Protein AF-A0AB37HZP4-F1 (afdb_monomer_lite)

Foldseek 3Di:
DDDDDDDDDDDDPDDDDDDDDDDDDDDEQPPPDQLDDDDDDLVSLPDDYDDPDDQEAEEEADVVLSVVLSVPAGNQFDHYHHCVFARDPSNVSVQVVNPQRAYAYFYALDPRRVVRLVVSVVRHVRYDHHVAPPNDHHGCVNCSVVSSVVGRHDPPDD

Structure (mmCIF, N/CA/C/O backbone):
data_AF-A0AB37HZP4-F1
#
_entry.id   AF-A0AB37HZP4-F1
#
loop_
_atom_site.group_PDB
_atom_site.id
_atom_site.type_symbol
_atom_site.label_atom_id
_atom_site.label_alt_id
_atom_site.label_comp_id
_atom_site.label_asym_id
_atom_site.label_entity_id
_atom_site.label_seq_id
_atom_site.pdbx_PDB_ins_code
_atom_site.Cartn_x
_atom_site.Cartn_y
_atom_site.Cartn_z
_atom_site.occupancy
_atom_site.B_iso_or_equiv
_atom_site.auth_seq_id
_atom_site.auth_comp_id
_atom_site.auth_asym_id
_atom_site.auth_atom_id
_atom_site.pdbx_PDB_model_num
ATOM 1 N N . MET A 1 1 ? 12.663 61.868 35.583 1.00 39.78 1 MET A N 1
ATOM 2 C CA . MET A 1 1 ? 11.982 62.161 34.302 1.00 39.78 1 MET A CA 1
ATOM 3 C C . MET A 1 1 ? 12.905 61.727 33.173 1.00 39.78 1 MET A C 1
ATOM 5 O O . MET A 1 1 ? 14.015 62.234 33.149 1.00 39.78 1 MET A O 1
ATOM 9 N N . GLY A 1 2 ? 12.449 60.804 32.311 1.00 39.12 2 GLY A N 1
ATOM 10 C CA . GLY A 1 2 ? 13.153 60.272 31.120 1.00 39.12 2 GLY A CA 1
ATOM 11 C C . GLY A 1 2 ? 14.253 59.260 31.469 1.00 39.12 2 GLY A C 1
ATOM 12 O O . GLY A 1 2 ? 15.090 59.567 32.303 1.00 39.12 2 GLY A O 1
ATOM 13 N N . GLY A 1 3 ? 14.280 58.007 30.998 1.00 36.03 3 GLY A N 1
ATOM 14 C CA . GLY A 1 3 ? 13.985 57.472 29.656 1.00 36.03 3 GLY A CA 1
ATOM 15 C C . GLY A 1 3 ? 15.336 57.090 29.024 1.00 36.03 3 GLY A C 1
ATOM 16 O O . GLY A 1 3 ? 16.070 57.981 28.626 1.00 36.03 3 GLY A O 1
ATOM 17 N N . ALA A 1 4 ? 15.871 55.887 29.265 1.00 39.53 4 ALA A N 1
ATOM 18 C CA . ALA A 1 4 ? 15.692 54.643 28.495 1.00 39.53 4 ALA A CA 1
ATOM 19 C C . ALA A 1 4 ? 16.164 54.730 27.030 1.00 39.53 4 ALA A C 1
ATOM 21 O O . ALA A 1 4 ? 15.525 55.403 26.232 1.00 39.53 4 ALA A O 1
ATOM 22 N N . ALA A 1 5 ? 17.240 54.004 26.693 1.00 40.06 5 ALA A N 1
ATOM 23 C CA . ALA A 1 5 ? 17.273 52.943 25.671 1.00 40.06 5 ALA A CA 1
ATOM 24 C C . ALA A 1 5 ? 18.732 52.601 25.310 1.00 40.06 5 ALA A C 1
ATOM 26 O O . ALA A 1 5 ? 19.486 53.446 24.832 1.00 40.06 5 ALA A O 1
ATOM 27 N N . GLY A 1 6 ? 19.120 51.355 25.593 1.00 41.31 6 GLY A N 1
ATOM 28 C CA . GLY A 1 6 ? 20.342 50.727 25.094 1.00 41.31 6 GLY A CA 1
ATOM 29 C C . GLY A 1 6 ? 20.197 50.271 23.636 1.00 41.31 6 GLY A C 1
ATOM 30 O O . GLY A 1 6 ? 19.135 50.452 23.041 1.00 41.31 6 GLY A O 1
ATOM 31 N N . PRO A 1 7 ? 21.273 49.715 23.059 1.00 40.91 7 PRO A N 1
ATOM 32 C CA . PRO A 1 7 ? 21.528 49.762 21.632 1.00 40.91 7 PRO A CA 1
ATOM 33 C C . PRO A 1 7 ? 20.689 48.793 20.806 1.00 40.91 7 PRO A C 1
ATOM 35 O O . PRO A 1 7 ? 20.292 47.705 21.219 1.00 40.91 7 PRO A O 1
ATOM 38 N N . GLU A 1 8 ? 20.500 49.260 19.586 1.00 39.28 8 GLU A N 1
ATOM 39 C CA . GLU A 1 8 ? 19.861 48.649 18.448 1.00 39.28 8 GLU A CA 1
ATOM 40 C C . GLU A 1 8 ? 20.734 47.564 17.776 1.00 39.28 8 GLU A C 1
ATOM 42 O O . GLU A 1 8 ? 21.909 47.778 17.492 1.00 39.28 8 GLU A O 1
ATOM 47 N N . GLN A 1 9 ? 20.060 46.457 17.434 1.00 40.16 9 GLN A N 1
ATOM 48 C CA . GLN A 1 9 ? 20.177 45.670 16.192 1.00 40.16 9 GLN A CA 1
ATOM 49 C C . GLN A 1 9 ? 21.164 44.489 16.127 1.00 40.16 9 GLN A C 1
ATOM 51 O O . GLN A 1 9 ? 22.378 44.617 16.000 1.00 40.16 9 GLN A O 1
ATOM 56 N N . GLY A 1 10 ? 20.545 43.310 16.033 1.00 30.97 10 GLY A N 1
ATOM 57 C CA . GLY A 1 10 ? 21.068 42.083 15.444 1.00 30.97 10 GLY A CA 1
ATOM 58 C C . GLY A 1 10 ? 19.891 41.143 15.184 1.00 30.97 10 GLY A C 1
ATOM 59 O O . GLY A 1 10 ? 19.671 40.208 15.947 1.00 30.97 10 GLY A O 1
ATOM 60 N N . ILE A 1 11 ? 19.060 41.441 14.177 1.00 37.03 11 ILE A N 1
ATOM 61 C CA . ILE A 1 11 ? 17.905 40.601 13.823 1.00 37.03 11 ILE A CA 1
ATOM 62 C C . ILE A 1 11 ? 18.435 39.372 13.075 1.00 37.03 11 ILE A C 1
ATOM 64 O O . ILE A 1 11 ? 18.742 39.429 11.885 1.00 37.03 11 ILE A O 1
ATOM 68 N N . ALA A 1 12 ? 18.584 38.271 13.811 1.00 37.41 12 ALA A N 1
ATOM 69 C CA . ALA A 1 12 ? 18.769 36.938 13.257 1.00 37.41 12 ALA A CA 1
ATOM 70 C C . ALA A 1 12 ? 17.563 36.574 12.371 1.00 37.41 12 ALA A C 1
ATOM 72 O O . ALA A 1 12 ? 16.430 36.950 12.679 1.00 37.41 12 ALA A O 1
ATOM 73 N N . GLY A 1 13 ? 17.820 35.876 11.260 1.00 35.56 13 GLY A N 1
ATOM 74 C CA . GLY A 1 13 ? 16.800 35.484 10.282 1.00 35.56 13 GLY A CA 1
ATOM 75 C C . GLY A 1 13 ? 15.631 34.709 10.904 1.00 35.56 13 GLY A C 1
ATOM 76 O O . GLY A 1 13 ? 15.767 34.187 12.014 1.00 35.56 13 GLY A O 1
ATOM 77 N N . PRO A 1 14 ? 14.476 34.620 10.220 1.00 31.48 14 PRO A N 1
ATOM 78 C CA . PRO A 1 14 ? 13.329 33.907 10.758 1.00 31.48 14 PRO A CA 1
ATOM 79 C C . PRO A 1 14 ? 13.706 32.442 10.985 1.00 31.48 14 PRO A C 1
ATOM 81 O O . PRO A 1 14 ? 13.938 31.677 10.049 1.00 31.48 14 PRO A O 1
ATOM 84 N N . ALA A 1 15 ? 13.803 32.083 12.263 1.00 31.89 15 ALA A N 1
ATOM 85 C CA . ALA A 1 15 ? 13.869 30.714 12.723 1.00 31.89 15 ALA A CA 1
ATOM 86 C C . ALA A 1 15 ? 12.641 29.967 12.189 1.00 31.89 15 ALA A C 1
ATOM 88 O O . ALA A 1 15 ? 11.518 30.470 12.272 1.00 31.89 15 ALA A O 1
ATOM 89 N N . ALA A 1 16 ? 12.863 28.778 11.631 1.00 28.06 16 ALA A N 1
ATOM 90 C CA . ALA A 1 16 ? 11.791 27.858 11.292 1.00 28.06 16 ALA A CA 1
ATOM 91 C C . ALA A 1 16 ? 10.910 27.650 12.534 1.00 28.06 16 ALA A C 1
ATOM 93 O O . ALA A 1 16 ? 11.389 27.221 13.585 1.00 28.06 16 ALA A O 1
ATOM 94 N N . VAL A 1 17 ? 9.636 28.019 12.421 1.00 26.88 17 VAL A N 1
ATOM 95 C CA . VAL A 1 17 ? 8.657 27.870 13.498 1.00 26.88 17 VAL A CA 1
ATOM 96 C C . VAL A 1 17 ? 8.271 26.387 13.571 1.00 26.88 17 VAL A C 1
ATOM 98 O O . VAL A 1 17 ? 7.926 25.818 12.533 1.00 26.88 17 VAL A O 1
ATOM 101 N N . PRO A 1 18 ? 8.334 25.725 14.740 1.00 29.58 18 PRO A N 1
ATOM 102 C CA . PRO A 1 18 ? 7.872 24.349 14.863 1.00 29.58 18 PRO A CA 1
ATOM 103 C C . PRO A 1 18 ? 6.347 24.315 14.711 1.00 29.58 18 PRO A C 1
ATOM 105 O O . PRO A 1 18 ? 5.630 25.050 15.386 1.00 29.58 18 PRO A O 1
ATOM 108 N N . VAL A 1 19 ? 5.845 23.464 13.816 1.00 28.34 19 VAL A N 1
ATOM 109 C CA . VAL A 1 19 ? 4.409 23.179 13.720 1.00 28.34 19 VAL A CA 1
ATOM 110 C C . VAL A 1 19 ? 4.001 22.284 14.893 1.00 28.34 19 VAL A C 1
ATOM 112 O O . VAL A 1 19 ? 4.290 21.089 14.920 1.00 28.34 19 VAL A O 1
ATOM 115 N N . GLU A 1 20 ? 3.359 22.876 15.898 1.00 30.42 20 GLU A N 1
ATOM 116 C CA . GLU A 1 20 ? 2.705 22.160 16.996 1.00 30.42 20 GLU A CA 1
ATOM 117 C C . GLU A 1 20 ? 1.325 21.657 16.535 1.00 30.42 20 GLU A C 1
ATOM 119 O O . GLU A 1 20 ? 0.475 22.451 16.136 1.00 30.42 20 GLU A O 1
ATOM 124 N N . PHE A 1 21 ? 1.075 20.343 16.594 1.00 32.38 21 PHE A N 1
ATOM 125 C CA . PHE A 1 21 ? -0.267 19.778 16.398 1.00 32.38 21 PHE A CA 1
ATOM 126 C C . PHE A 1 21 ? -0.965 19.566 17.751 1.00 32.38 21 PHE A C 1
ATOM 128 O O . PHE A 1 21 ? -0.454 18.881 18.639 1.00 32.38 21 PHE A O 1
ATOM 135 N N . LEU A 1 22 ? -2.140 20.188 17.873 1.00 27.42 22 LEU A N 1
ATOM 136 C CA . LEU A 1 22 ? -3.018 20.270 19.042 1.00 27.42 22 LEU A CA 1
ATOM 137 C C . LEU A 1 22 ? -3.610 18.902 19.454 1.00 27.42 22 LEU A C 1
ATOM 139 O O . LEU A 1 22 ? -4.022 18.110 18.609 1.00 27.42 22 LEU A O 1
ATOM 143 N N . LEU A 1 23 ? -3.685 18.661 20.769 1.00 29.05 23 LEU A N 1
ATOM 144 C CA . LEU A 1 23 ? -4.390 17.551 21.425 1.00 29.05 23 LEU A CA 1
ATOM 145 C C . LEU A 1 23 ? -5.861 17.922 21.687 1.00 29.05 23 LEU A C 1
ATOM 147 O O . LEU A 1 23 ? -6.106 18.854 22.445 1.00 29.05 23 LEU A O 1
ATOM 151 N N . ASP A 1 24 ? -6.806 17.134 21.168 1.00 26.47 24 ASP A N 1
ATOM 152 C CA . ASP A 1 24 ? -8.080 16.841 21.841 1.00 26.47 24 ASP A CA 1
ATOM 153 C C . ASP A 1 24 ? -8.616 15.471 21.379 1.00 26.47 24 ASP A C 1
ATOM 155 O O . ASP A 1 24 ? -8.406 15.061 20.236 1.00 26.47 24 ASP A O 1
ATOM 159 N N . ALA A 1 25 ? -9.211 14.710 22.295 1.00 28.58 25 ALA A N 1
ATOM 160 C CA . ALA A 1 25 ? -9.415 13.268 22.173 1.00 28.58 25 ALA A CA 1
ATOM 161 C C . ALA A 1 25 ? -10.857 12.882 21.790 1.00 28.58 25 ALA A C 1
ATOM 163 O O . ALA A 1 25 ? -11.775 13.050 22.585 1.00 28.58 25 ALA A O 1
ATOM 164 N N . ALA A 1 26 ? -11.027 12.243 20.627 1.00 28.20 26 ALA A N 1
ATOM 165 C CA . ALA A 1 26 ? -12.031 11.203 20.361 1.00 28.20 26 ALA A CA 1
ATOM 166 C C . ALA A 1 26 ? -11.552 10.329 19.175 1.00 28.20 26 ALA A C 1
ATOM 168 O O . ALA A 1 26 ? -10.897 10.851 18.272 1.00 28.20 26 ALA A O 1
ATOM 169 N N . PRO A 1 27 ? -11.810 9.008 19.175 1.00 34.81 27 PRO A N 1
ATOM 170 C CA . PRO A 1 27 ? -11.102 8.040 18.348 1.00 34.81 27 PRO A CA 1
ATOM 171 C C . PRO A 1 27 ? -11.698 7.997 16.936 1.00 34.81 27 PRO A C 1
ATOM 173 O O . PRO A 1 27 ? -12.606 7.228 16.642 1.00 34.81 27 PRO A O 1
ATOM 176 N N . ALA A 1 28 ? -11.210 8.864 16.062 1.00 37.25 28 ALA A N 1
ATOM 177 C CA . ALA A 1 28 ? -11.383 8.737 14.627 1.00 37.25 28 ALA A CA 1
ATOM 178 C C . ALA A 1 28 ? -10.003 8.938 14.013 1.00 37.25 28 ALA A C 1
ATOM 180 O O . ALA A 1 28 ? -9.289 9.862 14.410 1.00 37.25 28 ALA A O 1
ATOM 181 N N . LEU A 1 29 ? -9.624 8.053 13.086 1.00 45.78 29 LEU A N 1
ATOM 182 C CA . LEU A 1 29 ? -8.464 8.221 12.215 1.00 45.78 29 LEU A CA 1
ATOM 183 C C . LEU A 1 29 ? -8.330 9.709 11.869 1.00 45.78 29 LEU A C 1
ATOM 185 O O . LEU A 1 29 ? -9.326 10.305 11.456 1.00 45.78 29 LEU A O 1
ATOM 189 N N . VAL A 1 30 ? -7.150 10.291 12.129 1.00 48.84 30 VAL A N 1
ATOM 190 C CA . VAL A 1 30 ? -6.783 11.688 11.837 1.00 48.84 30 VAL A CA 1
ATOM 191 C C . VAL A 1 30 ? -7.626 12.184 10.670 1.00 48.84 30 VAL A C 1
ATOM 193 O O . VAL A 1 30 ? -7.465 11.671 9.564 1.00 48.84 30 VAL A O 1
ATOM 196 N N . ARG A 1 31 ? -8.586 13.087 10.917 1.00 53.34 31 ARG A N 1
ATOM 197 C CA . ARG A 1 31 ? -9.479 13.582 9.864 1.00 53.34 31 ARG A CA 1
ATOM 198 C C . ARG A 1 31 ? -8.636 14.471 8.949 1.00 53.34 31 ARG A C 1
ATOM 200 O O . ARG A 1 31 ? -8.585 15.683 9.128 1.00 53.34 31 ARG A O 1
ATOM 207 N N . GLY A 1 32 ? -7.897 13.829 8.047 1.00 60.84 32 GLY A N 1
ATOM 208 C CA . GLY A 1 32 ? -7.155 14.466 6.978 1.00 60.84 32 GLY A CA 1
ATOM 209 C C . GLY A 1 32 ? -8.096 15.285 6.110 1.00 60.84 32 GLY A C 1
ATOM 210 O O . GLY A 1 32 ? -9.324 15.154 6.187 1.00 60.84 32 GLY A O 1
ATOM 211 N N . VAL A 1 33 ? -7.518 16.146 5.281 1.00 71.62 33 VAL A N 1
ATOM 212 C CA . VAL A 1 33 ? -8.296 16.806 4.235 1.00 71.62 33 VAL A CA 1
ATOM 213 C C . VAL A 1 33 ? -8.838 15.702 3.315 1.00 71.62 33 VAL A C 1
ATOM 215 O O . VAL A 1 33 ? -8.060 14.844 2.900 1.00 71.62 33 VAL A O 1
ATOM 218 N N . PRO A 1 34 ? -10.155 15.646 3.042 1.00 75.94 34 PRO A N 1
ATOM 219 C CA . PRO A 1 34 ? -10.713 14.614 2.178 1.00 75.94 34 PRO A CA 1
ATOM 220 C C . PRO A 1 34 ? -9.981 14.559 0.836 1.00 75.94 34 PRO A C 1
ATOM 222 O O . PRO A 1 34 ? -9.905 15.563 0.136 1.00 75.94 34 PRO A O 1
ATOM 225 N N . GLY A 1 35 ? -9.466 13.380 0.489 1.00 80.00 35 GLY A N 1
ATOM 226 C CA . GLY A 1 35 ? -8.698 13.164 -0.735 1.00 80.00 35 GLY A CA 1
ATOM 227 C C . GLY A 1 35 ? -7.195 13.397 -0.631 1.00 80.00 35 GLY A C 1
ATOM 228 O O . GLY A 1 35 ? -6.494 13.033 -1.564 1.00 80.00 35 GLY A O 1
ATOM 229 N N . GLU A 1 36 ? -6.698 13.923 0.489 1.00 84.81 36 GLU A N 1
ATOM 230 C CA . GLU A 1 36 ? -5.269 14.154 0.697 1.00 84.81 36 GLU A CA 1
ATOM 231 C C . GLU A 1 36 ? -4.619 13.016 1.501 1.00 84.81 36 GLU A C 1
ATOM 233 O O . GLU A 1 36 ? -5.165 12.595 2.533 1.00 84.81 36 GLU A O 1
ATOM 238 N N . PRO A 1 37 ? -3.433 12.530 1.092 1.00 87.94 37 PRO A N 1
ATOM 239 C CA . PRO A 1 37 ? -2.670 11.564 1.867 1.00 87.94 37 PRO A CA 1
ATOM 240 C C . PRO A 1 37 ? -2.277 12.099 3.249 1.00 87.94 37 PRO A C 1
ATOM 242 O O . PRO A 1 37 ? -1.902 13.259 3.415 1.00 87.94 37 PRO A O 1
ATOM 245 N N . VAL A 1 38 ? -2.291 11.223 4.256 1.00 88.19 38 VAL A N 1
ATOM 246 C CA . VAL A 1 38 ? -1.836 11.545 5.617 1.00 88.19 38 VAL A CA 1
ATOM 247 C C . VAL A 1 38 ? -0.741 10.577 6.034 1.00 88.19 38 VAL A C 1
ATOM 249 O O . VAL A 1 38 ? -0.919 9.360 5.992 1.00 88.19 38 VAL A O 1
ATOM 252 N N . TRP A 1 39 ? 0.381 11.116 6.511 1.00 87.69 39 TRP A N 1
ATOM 253 C CA . TRP A 1 39 ? 1.431 10.299 7.105 1.00 87.69 39 TRP A CA 1
ATOM 254 C C . TRP A 1 39 ? 1.018 9.819 8.499 1.00 87.69 39 TRP A C 1
ATOM 256 O O . TRP A 1 39 ? 0.829 10.616 9.424 1.00 87.69 39 TRP A O 1
ATOM 266 N N . LEU A 1 40 ? 0.906 8.503 8.674 1.00 86.50 40 LEU A N 1
ATOM 267 C CA . LEU A 1 40 ? 0.540 7.900 9.951 1.00 86.50 40 LEU A CA 1
ATOM 268 C C . LEU A 1 40 ? 1.783 7.446 10.714 1.00 86.50 40 LEU A C 1
ATOM 270 O O . LEU A 1 40 ? 2.620 6.694 10.221 1.00 86.50 40 LEU A O 1
ATOM 274 N N . THR A 1 41 ? 1.879 7.874 11.969 1.00 88.25 41 THR A N 1
ATOM 275 C CA . THR A 1 41 ? 2.847 7.324 12.921 1.00 88.25 41 THR A CA 1
ATOM 276 C C . THR A 1 41 ? 2.186 6.218 13.736 1.00 88.25 41 THR A C 1
ATOM 278 O O . THR A 1 41 ? 0.963 6.170 13.850 1.00 88.25 41 THR A O 1
ATOM 281 N N . LEU A 1 42 ? 2.968 5.375 14.415 1.00 88.25 42 LEU A N 1
ATOM 282 C CA . LEU A 1 42 ? 2.393 4.392 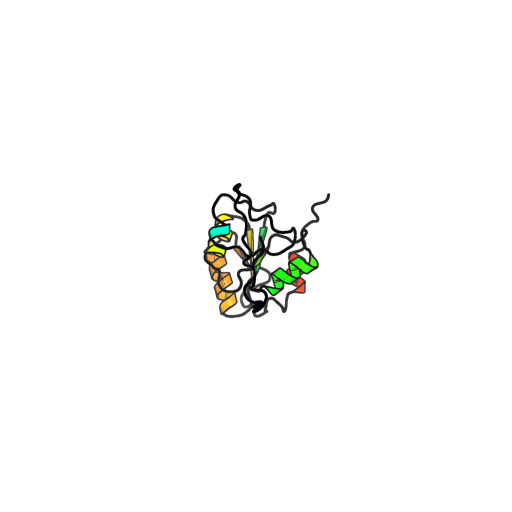15.343 1.00 88.25 42 LEU A CA 1
ATOM 283 C C . LEU A 1 42 ? 1.564 5.065 16.456 1.00 88.25 42 LEU A C 1
ATOM 285 O O . LEU A 1 42 ? 0.565 4.522 16.913 1.00 88.25 42 LEU A O 1
ATOM 289 N N . ARG A 1 43 ? 1.950 6.278 16.881 1.00 86.75 43 ARG A N 1
ATOM 290 C CA . ARG A 1 43 ? 1.177 7.064 17.851 1.00 86.75 43 ARG A CA 1
ATOM 291 C C . ARG A 1 43 ? -0.182 7.494 17.285 1.00 86.75 43 ARG A C 1
ATOM 293 O O . ARG A 1 43 ? -1.124 7.576 18.066 1.00 86.75 43 ARG A O 1
ATOM 300 N N . SER A 1 44 ? -0.282 7.727 15.975 1.00 82.50 44 SER A N 1
ATOM 301 C CA . SER A 1 44 ? -1.530 8.088 15.285 1.00 82.50 44 SER A CA 1
ATOM 302 C C . SER A 1 44 ? -2.577 6.967 15.323 1.00 82.50 44 SER A C 1
ATOM 304 O O . SER A 1 44 ? -3.755 7.246 15.151 1.00 82.50 44 SER A O 1
ATOM 306 N N . LEU A 1 45 ? -2.154 5.721 15.568 1.00 84.06 45 LEU A N 1
ATOM 307 C CA . LEU A 1 45 ? -3.011 4.529 15.606 1.00 84.06 45 LEU A CA 1
ATOM 308 C C . LEU A 1 45 ? -3.413 4.113 17.030 1.00 84.06 45 LEU A C 1
ATOM 310 O O . LEU A 1 45 ? -4.013 3.060 17.227 1.00 84.06 45 LEU A O 1
ATOM 314 N N . ARG A 1 46 ? -3.076 4.913 18.050 1.00 83.12 46 ARG A N 1
ATOM 315 C CA . ARG A 1 46 ? -3.495 4.641 19.431 1.00 83.12 46 ARG A CA 1
ATOM 316 C C . ARG A 1 46 ? -4.971 4.993 19.615 1.00 83.12 46 ARG A C 1
ATOM 318 O O . ARG A 1 46 ? -5.348 6.144 19.430 1.00 83.12 46 ARG A O 1
ATOM 325 N N . GLY A 1 47 ? -5.762 4.037 20.094 1.00 74.31 47 GLY A N 1
ATOM 326 C CA . GLY A 1 47 ? -7.198 4.205 20.338 1.00 74.31 47 GLY A CA 1
ATOM 327 C C . GLY A 1 47 ? -8.037 3.427 19.329 1.00 74.31 47 GLY A C 1
ATOM 328 O O . GLY A 1 47 ? -7.499 2.654 18.542 1.00 74.31 47 GLY A O 1
ATOM 329 N N . ALA A 1 48 ? -9.357 3.599 19.379 1.00 73.06 48 ALA A N 1
ATOM 330 C CA . ALA A 1 48 ? -10.228 3.002 18.375 1.00 73.06 48 ALA A CA 1
ATOM 331 C C . ALA A 1 48 ? -10.108 3.762 17.043 1.00 73.06 48 ALA A C 1
ATOM 333 O O . ALA A 1 48 ? -9.825 4.959 16.996 1.00 73.06 48 ALA A O 1
ATOM 334 N N . TRP A 1 49 ? -10.298 3.055 15.948 1.00 76.06 49 TRP A N 1
ATOM 335 C CA . TRP A 1 49 ? -10.426 3.631 14.622 1.00 76.06 49 TRP A CA 1
ATOM 336 C C . TRP A 1 49 ? -11.167 2.615 13.765 1.00 76.06 49 TRP A C 1
ATOM 338 O O . TRP A 1 49 ? -11.159 1.419 14.055 1.00 76.06 49 TRP A O 1
ATOM 348 N N . GLU A 1 50 ? -11.833 3.100 12.729 1.00 70.25 50 GLU A N 1
ATOM 349 C CA . GLU A 1 50 ? -12.613 2.267 11.825 1.00 70.25 50 GLU A CA 1
ATOM 350 C C . GLU A 1 50 ? -12.337 2.703 10.390 1.00 70.25 50 GLU A C 1
ATOM 352 O O . GLU A 1 50 ? -12.052 3.875 10.119 1.00 70.25 50 GLU A O 1
ATOM 357 N N . LEU A 1 51 ? -12.414 1.749 9.465 1.00 71.69 51 LEU A N 1
ATOM 358 C CA . LEU A 1 51 ? -12.380 2.046 8.042 1.00 71.69 51 LEU A CA 1
ATOM 359 C C . LEU A 1 51 ? -13.686 2.756 7.663 1.00 71.69 51 LEU A C 1
ATOM 361 O O . LEU A 1 51 ? -14.774 2.231 7.901 1.00 71.69 51 LEU A O 1
ATOM 365 N N . ALA 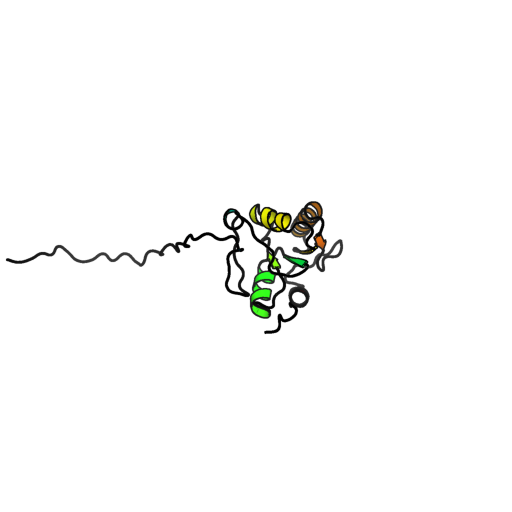A 1 52 ? -13.579 3.950 7.080 1.00 62.38 52 ALA A N 1
ATOM 366 C CA . ALA A 1 52 ? -14.726 4.762 6.689 1.00 62.38 52 ALA A CA 1
ATOM 367 C C . ALA A 1 52 ? -15.425 4.177 5.447 1.00 62.38 52 ALA A C 1
ATOM 369 O O . ALA A 1 52 ? -15.264 4.679 4.340 1.00 62.38 52 ALA A O 1
ATOM 370 N N . GLY A 1 53 ? -16.197 3.105 5.638 1.00 56.53 53 GLY A N 1
ATOM 371 C CA . GLY A 1 53 ? -16.891 2.405 4.559 1.00 56.53 53 GLY A CA 1
ATOM 372 C C . GLY A 1 53 ? -15.950 1.713 3.560 1.00 56.53 53 GLY A C 1
ATOM 373 O O . GLY A 1 53 ? -14.746 1.951 3.513 1.00 56.53 53 GLY A O 1
ATOM 374 N N . GLY A 1 54 ? -16.519 0.826 2.744 1.00 61.25 54 GLY A N 1
ATOM 375 C CA . GLY A 1 54 ? -15.778 0.046 1.750 1.00 61.25 54 GLY A CA 1
ATOM 376 C C . GLY A 1 54 ? -15.458 -1.379 2.211 1.00 61.25 54 GLY A C 1
ATOM 377 O O . GLY A 1 54 ? -15.105 -1.627 3.358 1.00 61.25 54 GLY A O 1
ATOM 378 N N . ALA A 1 55 ? -15.611 -2.333 1.291 1.00 68.62 55 ALA A N 1
ATOM 379 C CA . ALA A 1 55 ? -15.365 -3.757 1.539 1.00 68.62 55 ALA A CA 1
ATOM 380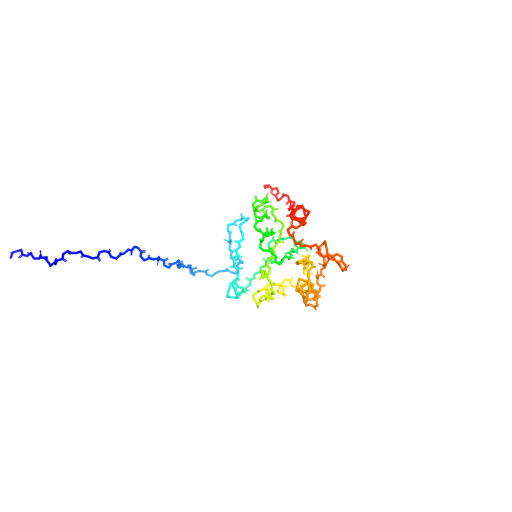 C C . ALA A 1 55 ? -13.898 -4.174 1.312 1.00 68.62 55 ALA A C 1
ATOM 382 O O . ALA A 1 55 ? -13.548 -5.341 1.493 1.00 68.62 55 ALA A O 1
ATOM 383 N N . GLU A 1 56 ? -13.053 -3.249 0.851 1.00 87.00 56 GLU A N 1
ATOM 384 C CA . GLU A 1 56 ? -11.712 -3.550 0.356 1.00 87.00 56 GLU A CA 1
ATOM 385 C C . GLU A 1 56 ? -10.786 -2.333 0.477 1.00 87.00 56 GLU A C 1
ATOM 387 O O . GLU A 1 56 ? -11.213 -1.200 0.247 1.00 87.00 56 GLU A O 1
ATOM 392 N N . VAL A 1 57 ? -9.521 -2.593 0.804 1.00 91.25 57 VAL A N 1
ATOM 393 C CA . VAL A 1 57 ? -8.428 -1.617 0.897 1.00 91.25 57 VAL A CA 1
ATOM 394 C C . VAL A 1 57 ? -7.350 -1.975 -0.123 1.00 91.25 57 VAL A C 1
ATOM 396 O O . VAL A 1 57 ? -7.006 -3.145 -0.291 1.00 91.25 57 VAL A O 1
ATOM 399 N N . PHE A 1 58 ? -6.789 -0.973 -0.789 1.00 95.62 58 PHE A N 1
ATOM 400 C CA . PHE A 1 58 ? -5.626 -1.129 -1.659 1.00 95.62 58 PHE A CA 1
ATOM 401 C C . PHE A 1 58 ? -4.350 -0.834 -0.884 1.00 95.62 58 PHE A C 1
ATOM 403 O O . PHE A 1 58 ? -4.324 0.032 -0.010 1.00 95.62 58 PHE A O 1
ATOM 410 N N . VAL A 1 59 ? -3.284 -1.556 -1.207 1.00 97.38 59 VAL A N 1
ATOM 411 C CA . VAL A 1 59 ? -1.963 -1.369 -0.618 1.00 97.38 59 VAL A CA 1
ATOM 412 C C . VAL A 1 59 ? -0.932 -1.333 -1.739 1.00 97.38 59 VAL A C 1
ATOM 414 O O . VAL A 1 59 ? -0.809 -2.310 -2.477 1.00 97.38 59 VAL A O 1
ATOM 417 N N . CYS A 1 60 ? -0.204 -0.227 -1.852 1.00 98.19 60 CYS A N 1
ATOM 418 C CA . CYS A 1 60 ? 0.935 -0.064 -2.758 1.00 98.19 60 CYS A CA 1
ATOM 419 C C . CYS A 1 60 ? 2.222 0.150 -1.956 1.00 98.19 60 CYS A C 1
ATOM 421 O O . CYS A 1 60 ? 2.176 0.475 -0.764 1.00 98.19 60 CYS A O 1
ATOM 423 N N . GLU A 1 61 ? 3.373 -0.024 -2.593 1.00 97.31 61 GLU A N 1
ATOM 424 C CA . GLU A 1 61 ? 4.668 0.271 -1.980 1.00 97.31 61 GLU A CA 1
ATOM 425 C C . GLU A 1 61 ? 5.128 1.683 -2.324 1.00 97.31 61 GLU A C 1
ATOM 427 O O . GLU A 1 61 ? 5.605 2.410 -1.452 1.00 97.31 61 GLU A O 1
ATOM 432 N N . ASN A 1 62 ? 4.902 2.081 -3.569 1.00 95.94 62 ASN A N 1
ATOM 433 C CA . ASN A 1 62 ? 5.416 3.294 -4.153 1.00 95.94 62 ASN A CA 1
ATOM 434 C C . ASN A 1 62 ? 4.520 4.514 -3.839 1.00 95.94 62 ASN A C 1
ATOM 436 O O . ASN A 1 62 ? 3.309 4.484 -4.109 1.00 95.94 62 ASN A O 1
ATOM 440 N N . PRO A 1 63 ? 5.078 5.618 -3.300 1.00 95.38 63 PRO A N 1
ATOM 441 C CA . PRO A 1 63 ? 4.341 6.862 -3.049 1.00 95.38 63 PRO A CA 1
ATOM 442 C C . PRO A 1 63 ? 3.698 7.466 -4.299 1.00 95.38 63 PRO A C 1
ATOM 444 O O . PRO A 1 63 ? 2.629 8.058 -4.181 1.00 95.38 63 PRO A O 1
ATOM 447 N N . THR A 1 64 ? 4.280 7.284 -5.487 1.00 96.88 64 THR A N 1
ATOM 448 C CA . THR A 1 64 ? 3.754 7.859 -6.732 1.00 96.88 64 THR A CA 1
ATOM 449 C C . THR A 1 64 ? 2.337 7.372 -7.038 1.00 96.88 64 THR A C 1
ATOM 451 O O . THR A 1 64 ? 1.523 8.140 -7.546 1.00 96.88 64 THR A O 1
ATOM 454 N N . VAL A 1 65 ? 1.990 6.132 -6.673 1.00 97.00 65 VAL A N 1
ATOM 455 C CA . VAL A 1 65 ? 0.616 5.621 -6.820 1.00 97.00 65 VAL A CA 1
ATOM 456 C C . VAL A 1 65 ? -0.349 6.371 -5.896 1.00 97.00 65 VAL A C 1
ATOM 458 O O . VAL A 1 65 ? -1.447 6.732 -6.317 1.00 97.00 65 VAL A O 1
ATOM 461 N N . LEU A 1 66 ? 0.060 6.626 -4.649 1.00 94.88 66 LEU A N 1
ATOM 462 C CA . LEU A 1 66 ? -0.747 7.336 -3.653 1.00 94.88 66 LEU A CA 1
ATOM 463 C C . LEU A 1 66 ? -0.950 8.809 -4.023 1.00 94.88 66 LEU A C 1
ATOM 465 O O . LEU A 1 66 ? -2.076 9.299 -3.961 1.00 94.88 66 LEU A O 1
ATOM 469 N N . GLU A 1 67 ? 0.117 9.486 -4.442 1.00 94.81 67 GLU A N 1
ATOM 470 C CA . GLU A 1 67 ? 0.088 10.879 -4.903 1.00 94.81 67 GLU A CA 1
ATOM 471 C C . GLU A 1 67 ? -0.812 11.027 -6.136 1.00 94.81 67 GLU A C 1
ATOM 473 O O . GLU A 1 67 ? -1.750 11.821 -6.136 1.00 94.81 67 GLU A O 1
ATOM 478 N N . ALA A 1 68 ? -0.625 10.179 -7.151 1.00 96.38 68 ALA A N 1
ATOM 479 C CA . ALA A 1 68 ? -1.425 10.248 -8.368 1.00 96.38 68 ALA A CA 1
ATOM 480 C C . ALA A 1 68 ? -2.907 9.885 -8.140 1.00 96.38 68 ALA A C 1
ATOM 482 O O . ALA A 1 68 ? -3.785 10.371 -8.859 1.00 96.38 68 ALA A O 1
ATOM 483 N N . ALA A 1 69 ? -3.213 9.041 -7.148 1.00 94.44 69 ALA A N 1
ATOM 484 C CA . ALA A 1 69 ? -4.589 8.729 -6.765 1.00 94.44 69 ALA A CA 1
ATOM 485 C C . ALA A 1 69 ? -5.279 9.925 -6.103 1.00 94.44 69 ALA A C 1
ATOM 487 O O . ALA A 1 69 ? -6.444 10.195 -6.408 1.00 94.44 69 ALA A O 1
ATOM 488 N N . ALA A 1 70 ? -4.557 10.651 -5.246 1.00 90.69 70 ALA A N 1
ATOM 489 C CA . ALA A 1 70 ? -5.029 11.894 -4.648 1.00 90.69 70 ALA A CA 1
ATOM 490 C C . ALA A 1 70 ? -5.294 12.957 -5.724 1.00 90.69 70 ALA A C 1
ATOM 492 O O . ALA A 1 70 ? -6.411 13.466 -5.807 1.00 90.69 70 ALA A O 1
ATOM 493 N N . ASP A 1 71 ? -4.333 13.192 -6.623 1.00 94.81 71 ASP A N 1
ATOM 494 C CA . ASP A 1 71 ? -4.465 14.172 -7.709 1.00 94.81 71 ASP A CA 1
ATOM 495 C C . ASP A 1 71 ? -5.653 13.875 -8.636 1.00 94.81 71 ASP A C 1
ATOM 497 O O . ASP A 1 71 ? -6.364 14.782 -9.076 1.00 94.81 71 ASP A O 1
ATOM 501 N N . ARG A 1 72 ? -5.876 12.595 -8.963 1.00 95.25 72 ARG A N 1
ATOM 502 C CA . ARG A 1 72 ? -6.895 12.199 -9.942 1.00 95.25 72 ARG A CA 1
ATOM 503 C C . ARG A 1 72 ? -8.290 12.031 -9.352 1.00 95.25 72 ARG A C 1
ATOM 505 O O . ARG A 1 72 ? -9.266 12.413 -10.000 1.00 95.25 72 ARG A O 1
ATOM 512 N N . HIS A 1 73 ? -8.404 11.415 -8.179 1.00 88.25 73 HIS A N 1
ATOM 513 C CA . HIS A 1 73 ? -9.701 11.035 -7.609 1.00 88.25 73 HIS A CA 1
ATOM 514 C C . HIS A 1 73 ? -10.049 11.810 -6.343 1.00 88.25 73 HIS A C 1
ATOM 516 O O . HIS A 1 73 ? -11.230 11.891 -5.998 1.00 88.25 73 HIS A O 1
ATOM 522 N N . GLY A 1 74 ? -9.064 12.379 -5.646 1.00 88.56 74 GLY A N 1
ATOM 523 C CA . GLY A 1 74 ? -9.260 13.063 -4.373 1.00 88.56 74 GLY A CA 1
ATOM 524 C C . GLY A 1 74 ? -10.128 12.240 -3.419 1.00 88.56 74 GLY A C 1
ATOM 525 O O . GLY A 1 74 ? -9.907 11.048 -3.208 1.00 88.56 74 GLY A O 1
ATOM 526 N N . ALA A 1 75 ? -11.169 12.865 -2.865 1.00 86.19 75 ALA A N 1
ATOM 527 C CA . ALA A 1 75 ? -12.088 12.220 -1.923 1.00 86.19 75 ALA A CA 1
ATOM 528 C C . ALA A 1 75 ? -12.905 11.059 -2.527 1.00 86.19 75 ALA A C 1
ATOM 530 O O . ALA A 1 75 ? -13.505 10.291 -1.780 1.00 86.19 75 ALA A O 1
ATOM 531 N N . ALA A 1 76 ? -12.940 10.930 -3.856 1.00 85.75 76 ALA A N 1
ATOM 532 C CA . ALA A 1 76 ? -13.571 9.810 -4.543 1.00 85.75 76 ALA A CA 1
ATOM 533 C C . ALA A 1 76 ? -12.618 8.618 -4.741 1.00 85.75 76 ALA A C 1
ATOM 535 O O . ALA A 1 76 ? -13.018 7.633 -5.355 1.00 85.75 76 ALA A O 1
ATOM 536 N N . SER A 1 77 ? -11.370 8.680 -4.266 1.00 87.69 77 SER A N 1
ATOM 537 C CA . SER A 1 77 ? -10.465 7.530 -4.300 1.00 87.69 77 SER A CA 1
ATOM 538 C C . SER A 1 77 ? -10.945 6.425 -3.356 1.00 87.69 77 SER A C 1
ATOM 540 O O . SER A 1 77 ? -11.434 6.690 -2.254 1.00 87.69 77 SER A O 1
ATOM 542 N N . ARG A 1 78 ? -10.779 5.165 -3.761 1.00 88.62 78 ARG A N 1
ATOM 543 C CA . ARG A 1 78 ? -10.954 4.015 -2.862 1.00 88.62 78 ARG A CA 1
ATOM 544 C C . ARG A 1 78 ? -9.874 4.039 -1.769 1.00 88.62 78 ARG A C 1
ATOM 546 O O . ARG A 1 78 ? -8.791 4.579 -2.001 1.00 88.62 78 ARG A O 1
ATOM 553 N N . PRO A 1 79 ? -10.120 3.435 -0.590 1.00 89.94 79 PRO A N 1
ATOM 554 C CA . PRO A 1 79 ? -9.132 3.413 0.487 1.00 89.94 79 PRO A CA 1
ATOM 555 C C . PRO A 1 79 ? -7.792 2.823 0.025 1.00 89.94 79 PRO A C 1
ATOM 557 O O . PRO A 1 79 ? -7.749 1.687 -0.448 1.00 89.94 79 PRO A O 1
ATOM 560 N N . LEU A 1 80 ? -6.709 3.586 0.185 1.00 92.06 80 LEU A N 1
ATOM 561 C CA . LEU A 1 80 ? -5.359 3.232 -0.257 1.00 92.06 80 LEU A CA 1
ATOM 562 C C . LEU A 1 80 ? -4.346 3.474 0.867 1.00 92.06 80 LEU A C 1
ATOM 564 O O . LEU A 1 80 ? -4.349 4.526 1.506 1.00 92.06 80 LEU A O 1
ATOM 568 N N . VAL A 1 81 ? -3.460 2.505 1.085 1.00 94.31 81 VAL A N 1
ATOM 569 C CA . VAL A 1 81 ? -2.330 2.584 2.015 1.00 94.31 81 VAL A CA 1
ATOM 570 C C . VAL A 1 81 ? -1.035 2.436 1.225 1.00 94.31 81 VAL A C 1
ATOM 572 O O . VAL A 1 81 ? -0.837 1.432 0.551 1.00 94.31 81 VAL A O 1
ATOM 575 N N . CYS A 1 82 ? -0.125 3.398 1.345 1.00 96.88 82 CYS A N 1
ATOM 576 C CA . CYS A 1 82 ? 1.239 3.251 0.843 1.00 96.88 82 CYS A CA 1
ATOM 577 C C . CYS A 1 82 ? 2.154 2.744 1.963 1.00 96.88 82 CYS A C 1
ATOM 579 O O . CYS A 1 82 ? 2.116 3.269 3.081 1.00 96.88 82 CYS A O 1
ATOM 581 N N . THR A 1 83 ? 2.964 1.720 1.690 1.00 95.94 83 THR A N 1
ATOM 582 C CA . THR A 1 83 ? 3.939 1.202 2.662 1.00 95.94 83 THR A CA 1
ATOM 583 C C . THR A 1 83 ? 5.265 1.954 2.640 1.00 95.94 83 THR A C 1
ATOM 585 O O . THR A 1 83 ? 5.960 1.910 3.655 1.00 95.94 83 THR A O 1
ATOM 588 N N . PHE A 1 84 ? 5.582 2.658 1.544 1.00 94.44 84 PHE A N 1
ATOM 589 C CA . PHE A 1 84 ? 6.823 3.413 1.342 1.00 94.44 84 PHE A CA 1
ATOM 590 C C . PHE A 1 84 ? 8.057 2.537 1.625 1.00 94.44 84 PHE A C 1
ATOM 592 O O . PHE A 1 84 ? 8.823 2.767 2.566 1.00 94.44 84 PHE A O 1
ATOM 599 N N . GLY A 1 85 ? 8.192 1.456 0.854 1.00 93.94 85 GLY A N 1
ATOM 600 C CA . GLY A 1 85 ? 9.139 0.368 1.086 1.00 93.94 85 GLY A CA 1
ATOM 601 C C . GLY A 1 85 ? 8.600 -0.747 1.988 1.00 93.94 85 GLY A C 1
ATOM 602 O O . GLY A 1 85 ? 7.412 -1.081 1.993 1.00 93.94 85 GLY A O 1
ATOM 603 N N . LEU A 1 86 ? 9.499 -1.378 2.757 1.00 95.75 86 LEU A N 1
ATOM 604 C CA . LEU A 1 86 ? 9.140 -2.457 3.686 1.00 95.75 86 LEU A CA 1
ATOM 605 C C . LEU A 1 86 ? 8.136 -1.963 4.747 1.00 95.75 86 LEU A C 1
ATOM 607 O O . LEU A 1 86 ? 8.389 -0.930 5.369 1.00 95.75 86 LEU A O 1
ATOM 611 N N . PRO A 1 87 ? 7.059 -2.720 5.045 1.00 94.81 87 PRO A N 1
ATOM 612 C CA . PRO A 1 87 ? 6.039 -2.278 5.989 1.00 94.81 87 PRO A CA 1
ATOM 613 C C . PRO A 1 87 ? 6.607 -1.935 7.373 1.00 94.81 87 PRO A C 1
ATOM 615 O O . PRO A 1 87 ? 7.214 -2.774 8.051 1.00 94.81 87 PRO A O 1
ATOM 618 N N . SER A 1 88 ? 6.358 -0.699 7.807 1.00 94.50 88 SER A N 1
ATOM 619 C CA . SER A 1 88 ? 6.717 -0.214 9.139 1.00 94.50 88 SER A CA 1
ATOM 620 C C . SER A 1 88 ? 5.845 -0.850 10.231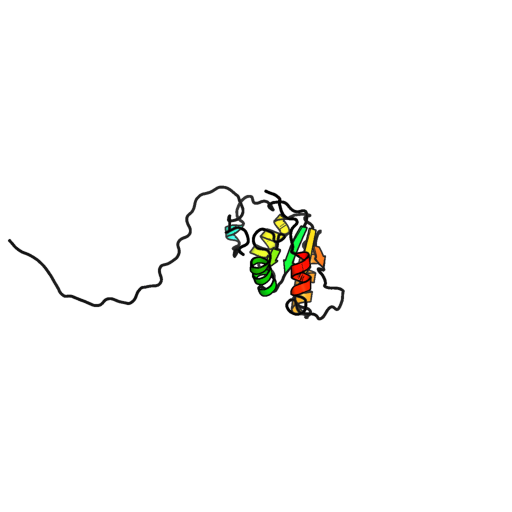 1.00 94.50 88 SER A C 1
ATOM 622 O O . SER A 1 88 ? 4.823 -1.482 9.959 1.00 94.50 88 SER A O 1
ATOM 624 N N . GLN A 1 89 ? 6.192 -0.638 11.505 1.00 94.31 89 GLN A N 1
ATOM 625 C CA . GLN A 1 89 ? 5.329 -1.070 12.610 1.00 94.31 89 GLN A CA 1
ATOM 626 C C . GLN A 1 89 ? 3.945 -0.399 12.565 1.00 94.31 89 GLN A C 1
ATOM 628 O O . GLN A 1 89 ? 2.957 -1.054 12.875 1.00 94.31 89 GLN A O 1
ATOM 633 N N . ALA A 1 90 ? 3.862 0.870 12.150 1.00 91.44 90 ALA A N 1
ATOM 634 C CA . ALA A 1 90 ? 2.583 1.563 11.996 1.00 91.44 90 ALA A CA 1
ATOM 635 C C . ALA A 1 90 ? 1.750 0.944 10.865 1.00 91.44 90 ALA A C 1
ATOM 637 O O . ALA A 1 90 ? 0.562 0.700 11.037 1.00 91.44 90 ALA A O 1
ATOM 638 N N . THR A 1 91 ? 2.388 0.604 9.743 1.00 93.88 91 THR A N 1
ATOM 639 C CA . THR A 1 91 ? 1.744 -0.106 8.631 1.00 93.88 91 THR A CA 1
ATOM 640 C C . THR A 1 91 ? 1.174 -1.446 9.095 1.00 93.88 91 THR A C 1
ATOM 642 O O . THR A 1 91 ? 0.036 -1.773 8.776 1.00 93.88 91 THR A O 1
ATOM 645 N N . TRP A 1 92 ? 1.930 -2.212 9.887 1.00 95.12 92 TRP A N 1
ATOM 646 C CA . TRP A 1 92 ? 1.434 -3.473 10.436 1.00 95.12 92 TRP A CA 1
ATOM 647 C C . TRP A 1 92 ? 0.280 -3.287 11.413 1.00 95.12 92 TRP A C 1
ATOM 649 O O . TRP A 1 92 ? -0.693 -4.028 11.319 1.00 95.12 92 TRP A O 1
ATOM 659 N N . GLU A 1 93 ? 0.376 -2.326 12.330 1.00 92.56 93 GLU A N 1
ATOM 660 C CA . GLU A 1 93 ? -0.695 -2.029 13.286 1.00 92.56 93 GLU A CA 1
ATOM 661 C C . GLU A 1 93 ? -1.993 -1.668 12.551 1.00 92.56 93 GLU A C 1
ATOM 663 O O . GLU A 1 93 ? -3.039 -2.254 12.819 1.00 92.56 93 GLU A O 1
ATOM 668 N N . LEU A 1 94 ? -1.903 -0.790 11.547 1.00 90.56 94 LEU A N 1
ATOM 669 C CA . LEU A 1 94 ? -3.033 -0.417 10.701 1.00 90.56 94 LEU A CA 1
ATOM 670 C C . LEU A 1 94 ? -3.596 -1.636 9.960 1.00 90.56 94 LEU A C 1
ATOM 672 O O . LEU A 1 94 ? -4.760 -1.973 10.125 1.00 90.56 94 LEU A O 1
ATOM 676 N N . LEU A 1 95 ? -2.783 -2.330 9.159 1.00 91.62 95 LEU A N 1
ATOM 677 C CA . LEU A 1 95 ? -3.293 -3.388 8.282 1.00 91.62 95 LEU A CA 1
ATOM 678 C C . LEU A 1 95 ? -3.807 -4.612 9.049 1.00 91.62 95 LEU A C 1
ATOM 680 O O . LEU A 1 95 ?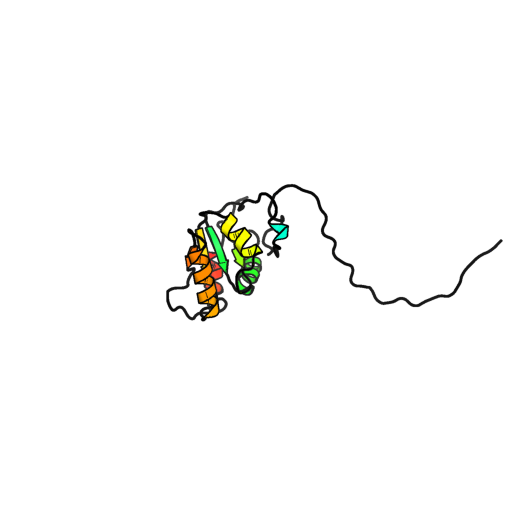 -4.764 -5.240 8.610 1.00 91.62 95 LEU A O 1
ATOM 684 N N . THR A 1 96 ? -3.208 -4.957 10.192 1.00 91.94 96 THR A N 1
ATOM 685 C CA . THR A 1 96 ? -3.719 -6.058 11.029 1.00 91.94 96 THR A CA 1
ATOM 686 C C . THR A 1 96 ? -4.964 -5.666 11.818 1.00 91.94 96 THR A C 1
ATOM 688 O O . THR A 1 96 ? -5.838 -6.510 12.008 1.00 91.94 96 THR A O 1
ATOM 691 N N . GLY A 1 97 ? -5.093 -4.396 12.215 1.00 88.06 97 GLY A N 1
ATOM 692 C CA . GLY A 1 97 ? -6.301 -3.881 12.858 1.00 88.06 97 GLY A CA 1
ATOM 693 C C . GLY A 1 97 ? -7.530 -3.872 11.942 1.00 88.06 97 GLY A C 1
ATOM 694 O O . GLY A 1 97 ? -8.650 -3.883 12.442 1.00 88.06 97 GLY A O 1
ATOM 695 N N . LEU A 1 98 ? -7.341 -3.941 10.616 1.00 84.31 98 LEU A N 1
ATOM 696 C CA . LEU A 1 98 ? -8.435 -4.119 9.651 1.00 84.31 98 LEU A CA 1
ATOM 697 C C . LEU A 1 98 ? -9.098 -5.509 9.730 1.00 84.31 98 LEU A C 1
ATOM 699 O O . LEU A 1 98 ? -10.190 -5.695 9.197 1.00 84.31 98 LEU A O 1
ATOM 703 N N . GLY A 1 99 ? -8.467 -6.500 10.369 1.00 87.06 99 GLY A N 1
ATOM 704 C CA . GLY A 1 99 ? -9.025 -7.848 10.505 1.00 87.06 99 GLY A CA 1
ATOM 705 C C . GLY A 1 99 ? -9.146 -8.589 9.168 1.00 87.06 99 GLY A C 1
ATOM 706 O O . GLY A 1 99 ? -8.156 -8.789 8.466 1.00 87.06 99 GLY A O 1
ATOM 707 N N . GLU A 1 100 ? -10.358 -9.036 8.828 1.00 88.94 100 GLU A N 1
ATOM 708 C CA . GLU A 1 100 ? -10.641 -9.834 7.620 1.00 88.94 100 GLU A CA 1
ATOM 709 C C . GLU A 1 100 ? -10.990 -8.994 6.381 1.00 88.94 100 GLU A C 1
ATOM 711 O O . GLU A 1 100 ? -11.413 -9.537 5.359 1.00 88.94 100 GLU A O 1
ATOM 716 N N . VAL A 1 101 ? -10.813 -7.670 6.444 1.00 87.19 101 VAL A N 1
ATOM 717 C CA . VAL A 1 101 ? -11.006 -6.800 5.279 1.00 87.19 101 VAL A CA 1
ATOM 718 C C . VAL A 1 101 ? -10.130 -7.276 4.122 1.00 87.19 101 VAL A C 1
ATOM 720 O O . VAL A 1 101 ? -8.958 -7.633 4.283 1.00 87.19 101 VAL A O 1
ATOM 723 N N . ARG A 1 102 ? -10.717 -7.276 2.925 1.00 93.94 102 ARG A N 1
ATOM 724 C CA . ARG A 1 102 ? -10.008 -7.640 1.706 1.00 93.94 102 ARG A CA 1
ATOM 725 C C . ARG A 1 102 ? -8.938 -6.591 1.401 1.00 93.94 102 ARG A C 1
ATOM 727 O O . ARG A 1 102 ? -9.240 -5.405 1.323 1.00 93.94 102 ARG A O 1
ATOM 734 N N . CYS A 1 103 ? -7.707 -7.037 1.190 1.00 94.69 103 CYS A N 1
ATOM 735 C CA . CYS A 1 103 ? -6.566 -6.181 0.886 1.00 94.69 103 CYS A CA 1
ATOM 736 C C . CYS A 1 103 ? -6.003 -6.530 -0.494 1.00 94.69 103 CYS A C 1
ATOM 738 O O . CYS A 1 103 ? -5.579 -7.661 -0.726 1.00 94.69 103 CYS A O 1
ATOM 740 N N . GLN A 1 104 ? -5.972 -5.565 -1.405 1.00 97.62 104 GLN A N 1
ATOM 741 C CA . GLN A 1 104 ? -5.371 -5.694 -2.732 1.00 97.62 104 GLN A CA 1
ATOM 742 C C . GLN A 1 104 ? -3.954 -5.137 -2.669 1.00 97.62 104 GLN A C 1
ATOM 744 O O . GLN A 1 104 ? -3.776 -3.928 -2.584 1.00 97.62 104 GLN A O 1
ATOM 749 N N . VAL A 1 105 ? -2.952 -6.015 -2.644 1.00 98.44 105 VAL A N 1
ATOM 750 C CA . VAL A 1 105 ? -1.562 -5.640 -2.360 1.00 98.44 105 VAL A CA 1
ATOM 751 C C . VAL A 1 105 ? -0.693 -5.685 -3.613 1.00 98.44 105 VAL A C 1
ATOM 753 O O . VAL A 1 105 ? -0.698 -6.677 -4.349 1.00 98.44 105 VAL A O 1
ATOM 756 N N . ARG A 1 106 ? 0.087 -4.630 -3.829 1.00 98.31 106 ARG A N 1
ATOM 757 C CA . ARG A 1 106 ? 1.086 -4.505 -4.889 1.00 98.31 106 ARG A CA 1
ATOM 758 C C . ARG A 1 106 ? 2.363 -3.875 -4.333 1.00 98.31 106 ARG A C 1
ATOM 760 O O . ARG A 1 106 ? 2.341 -3.198 -3.311 1.00 98.31 106 ARG A O 1
ATOM 767 N N . ALA A 1 107 ? 3.465 -4.182 -4.997 1.00 98.44 107 ALA A N 1
ATOM 768 C CA . ALA A 1 107 ? 4.736 -3.488 -4.900 1.00 98.44 107 ALA A CA 1
ATOM 769 C C . ALA A 1 107 ? 5.436 -3.613 -6.262 1.00 98.44 107 ALA A C 1
ATOM 771 O O . ALA A 1 107 ? 4.907 -4.267 -7.173 1.00 98.44 107 ALA A O 1
ATOM 772 N N . ASP A 1 108 ? 6.633 -3.052 -6.379 1.00 98.06 108 ASP A N 1
ATOM 773 C CA . ASP A 1 108 ? 7.449 -3.187 -7.580 1.00 98.06 108 ASP A CA 1
ATOM 774 C C . ASP A 1 108 ? 7.744 -4.646 -7.958 1.00 98.06 108 ASP A C 1
ATOM 776 O O . ASP A 1 108 ? 7.878 -5.545 -7.119 1.00 98.06 108 ASP A O 1
ATOM 780 N N . GLY A 1 109 ? 7.856 -4.892 -9.264 1.00 98.06 109 GLY A N 1
ATOM 781 C CA . GLY A 1 109 ? 8.132 -6.199 -9.860 1.00 98.06 109 GLY A CA 1
ATOM 782 C C . GLY A 1 109 ? 9.570 -6.694 -9.671 1.00 98.06 109 GLY A C 1
ATOM 783 O O . GLY A 1 109 ? 10.142 -7.304 -10.571 1.00 98.06 109 GLY A O 1
ATOM 784 N N . ASP A 1 110 ? 10.173 -6.454 -8.513 1.00 98.00 110 ASP A N 1
ATOM 785 C CA . ASP A 1 110 ? 11.533 -6.865 -8.194 1.00 98.00 110 ASP A CA 1
ATOM 786 C C . ASP A 1 110 ? 11.590 -7.788 -6.963 1.00 98.00 110 ASP A C 1
ATOM 788 O O . ASP A 1 110 ? 10.582 -8.183 -6.369 1.00 98.00 110 ASP A O 1
ATOM 792 N N . VAL A 1 111 ? 12.800 -8.194 -6.577 1.00 97.88 111 VAL A N 1
ATOM 793 C CA . VAL A 1 111 ? 13.004 -9.107 -5.442 1.00 97.88 111 VAL A CA 1
ATOM 794 C C . VAL A 1 111 ? 12.476 -8.518 -4.126 1.00 97.88 111 VAL A C 1
ATOM 796 O O . VAL A 1 111 ? 11.987 -9.266 -3.270 1.00 97.88 111 VAL A O 1
ATOM 799 N N . VAL A 1 112 ? 12.577 -7.201 -3.942 1.00 97.62 112 VAL A N 1
ATOM 800 C CA . VAL A 1 112 ? 12.159 -6.509 -2.720 1.00 97.62 112 VAL A CA 1
ATOM 801 C C . VAL A 1 112 ? 10.641 -6.352 -2.696 1.00 97.62 112 VAL A C 1
ATOM 803 O O . VAL A 1 112 ? 10.023 -6.716 -1.693 1.00 97.62 112 VAL A O 1
ATOM 806 N N . GLY A 1 113 ? 10.020 -5.927 -3.793 1.00 98.25 113 GLY A N 1
ATOM 807 C CA . GLY A 1 113 ? 8.569 -5.816 -3.894 1.00 98.25 113 GLY A CA 1
ATOM 808 C C . GLY A 1 113 ? 7.874 -7.171 -3.739 1.00 98.25 113 GLY A C 1
ATOM 809 O O . GLY A 1 113 ? 6.945 -7.315 -2.936 1.00 98.25 113 GLY A O 1
ATOM 810 N N . TRP A 1 114 ? 8.410 -8.239 -4.341 1.00 98.50 114 TRP A N 1
ATOM 811 C CA . TRP A 1 114 ? 7.915 -9.600 -4.091 1.00 98.50 114 TRP A CA 1
ATOM 812 C C . TRP A 1 114 ? 8.060 -10.037 -2.628 1.00 98.50 114 TRP A C 1
ATOM 814 O O . TRP A 1 114 ? 7.216 -10.785 -2.121 1.00 98.50 114 TRP A O 1
ATOM 824 N N . ARG A 1 115 ? 9.106 -9.595 -1.919 1.00 98.38 115 ARG A N 1
ATOM 825 C CA . ARG A 1 115 ? 9.256 -9.851 -0.478 1.00 98.38 115 ARG A CA 1
ATOM 826 C C . ARG A 1 115 ? 8.173 -9.129 0.325 1.00 98.38 115 ARG A C 1
ATOM 828 O O . ARG A 1 115 ? 7.602 -9.753 1.220 1.00 98.38 115 ARG A O 1
ATOM 835 N N . ILE A 1 116 ? 7.874 -7.871 0.005 1.00 98.25 116 ILE A N 1
ATOM 836 C CA . ILE A 1 116 ? 6.816 -7.077 0.652 1.00 98.25 116 ILE A CA 1
ATOM 837 C C . ILE A 1 116 ? 5.461 -7.764 0.481 1.00 98.25 116 ILE A C 1
ATOM 839 O O . ILE A 1 116 ? 4.795 -8.085 1.468 1.00 98.25 116 ILE A O 1
ATOM 843 N N . VAL A 1 117 ? 5.097 -8.102 -0.758 1.00 98.50 117 VAL A N 1
ATOM 844 C CA . VAL A 1 117 ? 3.824 -8.761 -1.077 1.00 98.50 117 VAL A CA 1
ATOM 845 C C . VAL A 1 117 ? 3.690 -10.111 -0.371 1.00 98.50 117 VAL A C 1
ATOM 847 O O . VAL A 1 117 ? 2.636 -10.414 0.188 1.00 98.50 117 VAL A O 1
ATOM 850 N N . LYS A 1 118 ? 4.759 -10.917 -0.316 1.00 98.25 118 LYS A N 1
ATOM 851 C CA . LYS A 1 118 ? 4.755 -12.188 0.431 1.00 98.25 118 LYS A CA 1
ATOM 852 C C . LYS A 1 118 ? 4.541 -11.980 1.930 1.00 98.25 118 LYS A C 1
ATOM 854 O O . LYS A 1 118 ? 3.789 -12.741 2.533 1.00 98.25 118 LYS A O 1
ATOM 859 N N . GLN A 1 119 ? 5.168 -10.969 2.532 1.00 98.19 119 GLN A N 1
ATOM 860 C CA . GLN A 1 119 ? 4.982 -10.659 3.954 1.00 98.19 119 GLN A CA 1
ATOM 861 C C . GLN A 1 119 ? 3.548 -10.219 4.257 1.00 98.19 119 GLN A C 1
ATOM 863 O O . GLN A 1 119 ? 2.956 -10.708 5.218 1.00 98.19 119 GLN A O 1
ATOM 868 N N . LEU A 1 120 ? 2.982 -9.337 3.427 1.00 98.00 120 LEU A N 1
ATOM 869 C CA . LEU A 1 120 ? 1.598 -8.882 3.563 1.00 98.00 120 LEU A CA 1
ATOM 870 C C . LEU A 1 120 ? 0.629 -10.064 3.453 1.00 98.00 120 LEU A C 1
ATOM 872 O O . LEU A 1 120 ? -0.184 -10.274 4.348 1.00 98.00 120 LEU A O 1
ATOM 876 N N . ARG A 1 121 ? 0.782 -10.902 2.421 1.00 97.88 121 ARG A N 1
ATOM 877 C CA . ARG A 1 121 ? -0.068 -12.085 2.208 1.00 97.88 121 ARG A CA 1
ATOM 878 C C . ARG A 1 121 ? 0.059 -13.153 3.287 1.00 97.88 121 ARG A C 1
ATOM 880 O O . ARG A 1 121 ? -0.908 -13.851 3.561 1.00 97.88 121 ARG A O 1
ATOM 887 N N . ALA A 1 122 ? 1.232 -13.302 3.895 1.00 97.44 122 ALA A N 1
ATOM 888 C CA . ALA A 1 122 ? 1.426 -14.261 4.978 1.00 97.44 122 ALA A CA 1
ATOM 889 C C . ALA A 1 122 ? 0.762 -13.813 6.290 1.00 97.44 122 ALA A C 1
ATOM 891 O O . ALA A 1 122 ? 0.405 -14.658 7.108 1.00 97.44 122 ALA A O 1
ATOM 892 N N . ARG A 1 123 ? 0.631 -12.498 6.515 1.00 97.12 123 ARG A N 1
ATOM 893 C CA . ARG A 1 123 ? 0.145 -11.936 7.784 1.00 97.12 123 ARG A CA 1
ATOM 894 C C . ARG A 1 123 ? -1.310 -11.472 7.743 1.00 97.12 123 ARG A C 1
ATOM 896 O O . ARG A 1 123 ? -1.937 -11.410 8.796 1.00 97.12 123 ARG A O 1
ATOM 903 N N . LEU A 1 124 ? -1.833 -11.145 6.565 1.00 95.81 124 LEU A N 1
ATOM 904 C CA . LEU A 1 124 ? -3.188 -10.635 6.369 1.00 95.81 124 LEU A CA 1
ATOM 905 C C . LEU A 1 124 ? -4.054 -11.710 5.685 1.00 95.81 124 LEU A C 1
ATOM 907 O O . LEU A 1 124 ? -3.843 -11.980 4.501 1.00 95.81 124 LEU A O 1
ATOM 911 N N . PRO A 1 125 ? -5.040 -12.309 6.379 1.00 92.81 125 PRO A N 1
ATOM 912 C CA . PRO A 1 125 ? -5.887 -13.361 5.809 1.00 92.81 125 PRO A CA 1
ATOM 913 C C . PRO A 1 125 ? -6.645 -12.936 4.542 1.00 92.81 125 PRO A C 1
ATOM 915 O O . PRO A 1 125 ? -6.860 -13.751 3.648 1.00 92.81 125 PRO A O 1
ATOM 918 N N . GLY A 1 126 ? -7.019 -11.656 4.448 1.00 93.44 126 GLY A N 1
ATOM 919 C CA . GLY A 1 126 ? -7.738 -11.079 3.312 1.00 93.44 126 GLY A CA 1
ATOM 920 C C . GLY A 1 126 ? -6.855 -10.546 2.178 1.00 93.44 126 GLY A C 1
ATOM 921 O O . GLY A 1 126 ? -7.376 -9.844 1.314 1.00 93.44 126 GLY A O 1
ATOM 922 N N . ALA A 1 127 ? -5.540 -10.800 2.171 1.00 97.00 127 ALA A N 1
ATOM 923 C CA . ALA A 1 127 ? -4.634 -10.205 1.185 1.00 97.00 127 ALA A CA 1
ATOM 924 C C . ALA A 1 127 ? -4.512 -10.999 -0.131 1.00 97.00 127 ALA A C 1
ATOM 926 O O . ALA A 1 127 ? -4.086 -12.158 -0.168 1.00 97.00 127 ALA A O 1
ATOM 927 N N . PHE A 1 128 ? -4.780 -10.309 -1.238 1.00 97.75 128 PHE A N 1
ATOM 928 C CA . PHE A 1 128 ? -4.678 -10.790 -2.614 1.00 97.75 128 PHE A CA 1
ATOM 929 C C . PHE A 1 128 ? -3.718 -9.908 -3.411 1.00 97.75 128 PHE A C 1
ATOM 931 O O . PHE A 1 128 ? -3.618 -8.710 -3.171 1.00 97.75 128 PHE A O 1
ATOM 938 N N . THR A 1 129 ? -2.993 -10.496 -4.361 1.00 98.31 129 THR A N 1
ATOM 939 C CA . THR A 1 129 ? -2.116 -9.735 -5.261 1.00 98.31 129 THR A CA 1
ATOM 940 C C . THR A 1 129 ? -2.933 -8.837 -6.183 1.00 98.31 129 THR A C 1
ATOM 942 O O . THR A 1 129 ? -3.838 -9.319 -6.867 1.00 98.31 129 THR A O 1
ATOM 945 N N . TRP A 1 130 ? -2.547 -7.571 -6.282 1.00 98.38 130 TRP A N 1
ATOM 946 C CA . TRP A 1 130 ? -3.185 -6.575 -7.129 1.00 98.38 130 TRP A CA 1
ATOM 947 C C . TRP A 1 130 ? -2.395 -6.360 -8.422 1.00 98.38 130 TRP A C 1
ATOM 949 O O . TRP A 1 130 ? -1.265 -5.867 -8.412 1.00 98.38 130 TRP A O 1
ATOM 959 N N . ARG A 1 131 ? -2.975 -6.800 -9.551 1.00 97.81 131 ARG A N 1
ATOM 960 C CA . ARG A 1 131 ? -2.350 -6.760 -10.893 1.00 97.81 131 ARG A CA 1
ATOM 961 C C . ARG A 1 131 ? -0.911 -7.299 -10.924 1.00 97.81 131 ARG A C 1
ATOM 963 O O . ARG A 1 131 ? -0.084 -6.876 -11.726 1.00 97.81 131 ARG A O 1
ATOM 970 N N . MET A 1 132 ? -0.602 -8.236 -10.034 1.00 98.12 132 MET A N 1
ATOM 971 C CA . MET A 1 132 ? 0.739 -8.780 -9.845 1.00 98.12 132 MET A CA 1
ATOM 972 C C . MET A 1 132 ? 0.674 -10.311 -9.912 1.00 98.12 132 MET A C 1
ATOM 974 O O . MET A 1 132 ? 0.718 -10.975 -8.874 1.00 98.12 132 MET A O 1
ATOM 978 N N . PRO A 1 133 ? 0.487 -10.889 -11.117 1.00 97.38 133 PRO A N 1
ATOM 979 C CA . PRO A 1 133 ? 0.547 -12.338 -11.293 1.00 97.38 133 PRO A CA 1
ATOM 980 C C . PRO A 1 133 ? 1.929 -12.870 -10.897 1.00 97.38 133 PRO A C 1
ATOM 982 O O . PRO A 1 133 ? 2.908 -12.125 -10.865 1.00 97.38 133 PRO A O 1
ATOM 985 N N . GLU A 1 134 ? 2.020 -14.165 -10.595 1.00 95.06 134 GLU A N 1
ATOM 986 C CA . GLU A 1 134 ? 3.296 -14.797 -10.251 1.00 95.06 134 GLU A CA 1
ATOM 987 C C . GLU A 1 134 ? 4.355 -14.531 -11.333 1.00 95.06 134 GLU A C 1
ATOM 989 O O . GLU A 1 134 ? 4.103 -14.707 -12.523 1.00 95.06 134 GLU A O 1
ATOM 994 N N . GLY A 1 135 ? 5.534 -14.063 -10.915 1.00 94.44 135 GLY A N 1
ATOM 995 C CA . GLY A 1 135 ? 6.625 -13.717 -11.829 1.00 94.44 135 GLY A CA 1
ATOM 996 C C . GLY A 1 135 ? 6.495 -12.358 -12.525 1.00 94.44 135 GLY A C 1
ATOM 997 O O . GLY A 1 135 ? 7.340 -12.043 -13.356 1.00 94.44 135 GLY A O 1
ATOM 998 N N . CYS A 1 136 ? 5.486 -11.543 -12.196 1.00 97.62 136 CYS A N 1
ATOM 999 C CA . CYS A 1 136 ? 5.397 -10.148 -12.634 1.00 97.62 136 CYS A CA 1
ATOM 1000 C C . CYS A 1 136 ? 6.698 -9.380 -12.349 1.00 97.62 136 CYS A C 1
ATOM 1002 O O . CYS A 1 136 ? 7.209 -9.418 -11.225 1.00 97.62 136 CYS A O 1
ATOM 1004 N N . THR A 1 137 ? 7.187 -8.672 -13.369 1.00 98.31 137 THR A N 1
ATOM 1005 C CA . THR A 1 137 ? 8.384 -7.819 -13.308 1.00 98.31 137 THR A CA 1
ATOM 1006 C C . THR A 1 137 ? 8.084 -6.333 -13.494 1.00 98.31 137 THR A C 1
ATOM 1008 O O . THR A 1 137 ? 9.012 -5.537 -13.532 1.00 98.31 137 THR A O 1
ATOM 1011 N N . ALA A 1 138 ? 6.810 -5.964 -13.657 1.00 98.25 138 ALA A N 1
ATOM 1012 C CA . ALA A 1 138 ? 6.414 -4.580 -13.884 1.00 98.25 138 ALA A CA 1
ATOM 1013 C C . ALA A 1 138 ? 6.471 -3.777 -12.580 1.00 98.25 138 ALA A C 1
ATOM 1015 O O . ALA A 1 138 ? 5.904 -4.207 -11.568 1.00 98.25 138 ALA A O 1
ATOM 1016 N N . TYR A 1 139 ? 7.097 -2.609 -12.639 1.00 98.19 139 TYR A N 1
ATOM 1017 C CA . TYR A 1 139 ? 7.097 -1.597 -11.588 1.00 98.19 139 TYR A CA 1
ATOM 1018 C C . TYR A 1 139 ? 5.701 -0.980 -11.424 1.00 98.19 139 TYR A C 1
ATOM 1020 O O . TYR A 1 139 ? 4.807 -1.166 -12.262 1.00 98.19 139 TYR A O 1
ATOM 1028 N N . GLU A 1 140 ? 5.444 -0.312 -10.303 1.00 97.69 140 GLU A N 1
ATOM 1029 C CA . GLU A 1 140 ? 4.139 0.315 -10.073 1.00 97.69 140 GLU A CA 1
ATOM 1030 C C . GLU A 1 140 ? 3.878 1.482 -11.036 1.00 97.69 140 GLU A C 1
ATOM 1032 O O . GLU A 1 140 ? 2.767 1.603 -11.554 1.00 97.69 140 GLU A O 1
ATOM 1037 N N . GLU A 1 141 ? 4.899 2.268 -11.373 1.00 97.31 141 GLU A N 1
ATOM 1038 C CA . GLU A 1 141 ? 4.798 3.404 -12.295 1.00 97.31 141 GLU A CA 1
ATOM 1039 C C . GLU A 1 141 ? 4.483 2.973 -13.730 1.00 97.31 141 GLU A C 1
ATOM 1041 O O . GLU A 1 141 ? 3.765 3.670 -14.447 1.00 97.31 141 GLU A O 1
ATOM 1046 N N . GLU A 1 142 ? 4.975 1.805 -14.152 1.00 98.06 142 GLU A N 1
ATOM 1047 C CA . GLU A 1 142 ? 4.704 1.262 -15.489 1.00 98.06 142 GLU A CA 1
ATOM 1048 C C . GLU A 1 142 ? 3.224 0.910 -15.683 1.00 98.06 142 GLU A C 1
ATOM 1050 O O . GLU A 1 142 ? 2.720 0.942 -16.805 1.00 98.06 142 GLU A O 1
ATOM 1055 N N . LEU A 1 143 ? 2.520 0.589 -14.593 1.00 97.44 143 LEU A N 1
ATOM 1056 C CA . LEU A 1 143 ? 1.093 0.268 -14.596 1.00 97.44 143 LEU A CA 1
ATOM 1057 C C . LEU A 1 143 ? 0.235 1.394 -14.008 1.00 97.44 143 LEU A C 1
ATOM 1059 O O . LEU A 1 143 ? -0.942 1.169 -13.734 1.00 97.44 143 LEU A O 1
ATOM 1063 N N . LEU A 1 144 ? 0.786 2.594 -13.807 1.00 98.06 144 LEU A N 1
ATOM 1064 C CA . LEU A 1 144 ? 0.143 3.651 -13.024 1.00 98.06 144 LEU A CA 1
ATOM 1065 C C . LEU A 1 144 ? -1.291 3.953 -13.485 1.00 98.06 144 LEU A C 1
ATOM 1067 O O . LEU A 1 144 ? -2.200 4.036 -12.664 1.00 98.06 144 LEU A O 1
ATOM 1071 N N . GLU A 1 145 ? -1.528 4.036 -14.795 1.00 98.19 145 GLU A N 1
ATOM 1072 C CA . GLU A 1 145 ? -2.868 4.286 -15.342 1.00 98.19 145 GLU A CA 1
ATOM 1073 C C . GLU A 1 145 ? -3.880 3.183 -15.009 1.00 98.19 145 GLU A C 1
ATOM 1075 O O . GLU A 1 145 ? -5.016 3.467 -14.615 1.00 98.19 145 GLU A O 1
ATOM 1080 N N . ASP A 1 146 ? -3.452 1.928 -15.116 1.00 98.31 146 ASP A N 1
ATOM 1081 C CA . ASP A 1 146 ? -4.252 0.757 -14.774 1.00 98.31 146 ASP A CA 1
ATOM 1082 C C . ASP A 1 146 ? -4.551 0.705 -13.273 1.00 98.31 146 ASP A C 1
ATOM 1084 O O . ASP A 1 146 ? -5.695 0.470 -12.876 1.00 98.31 146 ASP A O 1
ATOM 1088 N N . LEU A 1 147 ? -3.544 0.964 -12.436 1.00 98.00 147 LEU A N 1
ATOM 1089 C CA . LEU A 1 147 ? -3.690 1.002 -10.981 1.00 98.00 147 LEU A CA 1
ATOM 1090 C C . LEU A 1 147 ? -4.681 2.090 -10.566 1.00 98.00 147 LEU A C 1
ATOM 1092 O O . LEU A 1 147 ? -5.625 1.850 -9.817 1.00 98.00 147 LEU A O 1
ATOM 1096 N N . LEU A 1 148 ? -4.534 3.284 -11.122 1.00 97.50 148 LEU A N 1
ATOM 1097 C CA . LEU A 1 148 ? -5.428 4.387 -10.820 1.00 97.50 148 LEU A CA 1
ATOM 1098 C C . LEU A 1 148 ? -6.849 4.152 -11.351 1.00 97.50 148 LEU A C 1
ATOM 1100 O O . LEU A 1 148 ? -7.796 4.695 -10.787 1.00 97.50 148 LEU A O 1
ATOM 1104 N N . SER A 1 149 ? -7.042 3.343 -12.396 1.00 97.12 149 SER A N 1
ATOM 1105 C CA . SER A 1 149 ? -8.388 2.960 -12.842 1.00 97.12 149 SER A CA 1
ATOM 1106 C C . SER A 1 149 ? -9.140 2.128 -11.791 1.00 97.12 149 SER A C 1
ATOM 1108 O O . SER A 1 149 ? -10.328 2.367 -11.571 1.00 97.12 149 SER A O 1
ATOM 1110 N N . ASP A 1 150 ? -8.444 1.236 -11.076 1.00 95.31 150 ASP A N 1
ATOM 1111 C CA . ASP A 1 150 ? -9.031 0.391 -10.024 1.00 95.31 150 ASP A CA 1
ATOM 1112 C C . ASP A 1 150 ? -9.345 1.169 -8.739 1.00 95.31 150 ASP A C 1
ATOM 1114 O O . ASP A 1 150 ? -10.212 0.761 -7.960 1.00 95.31 150 ASP A O 1
ATOM 1118 N N . LEU A 1 151 ? -8.636 2.283 -8.523 1.00 92.88 151 LEU A N 1
ATOM 1119 C CA . LEU A 1 151 ? -8.769 3.165 -7.362 1.00 92.88 151 LEU A CA 1
ATOM 1120 C C . LEU A 1 151 ? -9.907 4.178 -7.486 1.00 92.88 151 LEU A C 1
ATOM 1122 O O . LEU A 1 151 ? -10.185 4.899 -6.530 1.00 92.88 151 LEU A O 1
ATOM 1126 N N . LYS A 1 152 ? -10.599 4.232 -8.625 1.00 90.44 152 LYS A N 1
ATOM 1127 C CA . LYS A 1 152 ? -11.795 5.060 -8.761 1.00 90.44 152 LYS A CA 1
ATOM 1128 C C . LYS A 1 152 ? -12.895 4.516 -7.846 1.00 90.44 152 LYS A C 1
ATOM 1130 O O . LYS A 1 152 ? -13.365 3.396 -8.036 1.00 90.44 152 LYS A O 1
ATOM 1135 N N . GLY A 1 153 ? -13.300 5.294 -6.850 1.00 78.50 153 GLY A N 1
ATOM 1136 C CA . GLY A 1 153 ? -14.439 4.963 -6.005 1.00 78.50 153 GLY A CA 1
ATOM 1137 C C . GLY A 1 153 ? -15.753 5.162 -6.745 1.00 78.50 153 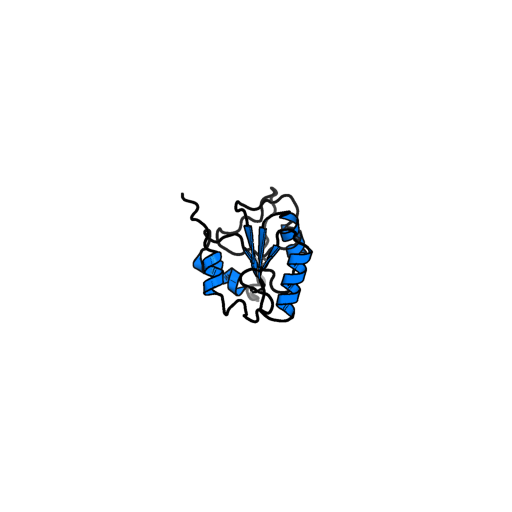GLY A C 1
ATOM 1138 O O . GLY A 1 153 ? -15.873 6.009 -7.639 1.00 78.50 153 GLY A O 1
ATOM 1139 N N . ASP A 1 154 ? -16.757 4.387 -6.346 1.00 69.38 154 ASP A N 1
ATOM 1140 C CA . ASP A 1 154 ? -18.133 4.724 -6.672 1.00 69.38 154 ASP A CA 1
ATOM 1141 C C . ASP A 1 154 ? -18.410 6.085 -6.044 1.00 69.38 154 ASP A C 1
ATOM 1143 O O . ASP A 1 154 ? -18.110 6.312 -4.870 1.00 69.38 154 ASP A O 1
ATOM 1147 N N . THR A 1 155 ? -18.910 7.022 -6.843 1.00 52.00 155 THR A N 1
ATOM 1148 C CA . THR A 1 155 ? -19.248 8.353 -6.346 1.00 52.00 155 THR A CA 1
ATOM 1149 C C . THR A 1 155 ? -20.230 8.149 -5.200 1.00 52.00 155 THR A C 1
ATOM 1151 O O . THR A 1 155 ? -21.353 7.697 -5.428 1.00 52.00 155 THR A O 1
ATOM 1154 N N . LEU A 1 156 ? -19.813 8.447 -3.965 1.00 46.06 156 LEU A N 1
ATOM 1155 C CA . LEU A 1 156 ? -20.766 8.714 -2.899 1.00 46.06 156 LEU A CA 1
ATOM 1156 C C . LEU A 1 156 ? -21.561 9.910 -3.414 1.00 46.06 156 LEU A C 1
ATOM 1158 O O . LEU A 1 156 ? -21.046 11.026 -3.488 1.00 46.06 156 LEU A O 1
ATOM 1162 N N . GLY A 1 157 ? -22.763 9.628 -3.920 1.00 34.94 157 GLY A N 1
ATOM 1163 C CA . GLY A 1 157 ? -23.711 10.660 -4.300 1.00 34.94 157 GLY A CA 1
ATOM 1164 C C . GLY A 1 157 ? -23.912 11.627 -3.128 1.00 34.94 157 GLY A C 1
ATOM 1165 O O . GLY A 1 157 ? -23.656 11.243 -1.983 1.00 34.94 157 GLY A O 1
ATOM 1166 N N . PRO A 1 158 ? -24.314 12.876 -3.415 1.00 38.56 158 PRO A N 1
ATOM 1167 C CA . PRO A 1 158 ? -24.584 13.861 -2.373 1.00 38.56 158 PRO A CA 1
ATOM 1168 C C . PRO A 1 158 ? -25.598 13.361 -1.337 1.00 38.56 158 PRO A C 1
ATOM 1170 O O . PRO A 1 158 ? -26.497 12.570 -1.713 1.00 38.56 158 PRO A O 1
#

Sequence (158 aa):
MGGAAGPEQGIAGPAAVPVEFLLDAAPALVRGVPGEPVWLTLRSLRGAWELAGGAEVFVCENPTVLEAAADRHGAASRPLVCTFGLPSQATWELLTGLGEVRCQVRADGDVVGWRIVKQLRARLPGAFTWRMPEGCTAYEEELLEDLLSDLKGDTLGP

Secondary structure (DSSP, 8-state):
--------------PPPP-PPPP----SS--PPTTS--PPPGGGG-S-----S-SEEEEES-HHHHHHHHHHHGGGBPPEEE--SSPPHHHHHHHHHTTT-EEEE---SSHHHHHHHHHHHHH-TTEEESS--TT----TGGGHHHHHHHTB------

Organism: NCBI:txid1750

Radius of gyration: 21.64 Å; chains: 1; bounding box: 46×77×50 Å

pLDDT: mean 78.98, std 24.44, range [26.47, 98.5]

InterPro domains:
  IPR024465 Domain of unknown function DUF2399 [PF09664] (40-133)